Protein AF-A0A7Y9BL35-F1 (afdb_monomer_lite)

pLDDT: mean 83.28, std 11.46, range [54.66, 97.81]

Foldseek 3Di:
DPDPDDDPDCLCVVCPPCSVCVVVVVCVVVVCCVPPVVVVVVVVVVVVVCCVPPVVVVVVVVVPVVVVVVVVVVVQPPVDVVSVVVVVVVVVVVVVVVVVVVVVVVVVD

Structure (mmCIF, N/CA/C/O backbone):
data_AF-A0A7Y9BL35-F1
#
_entry.id   AF-A0A7Y9BL35-F1
#
loop_
_atom_site.group_PDB
_atom_site.id
_atom_site.type_symbol
_atom_site.label_atom_id
_atom_site.label_alt_id
_atom_site.label_comp_id
_atom_site.label_asym_id
_atom_site.label_entity_id
_atom_site.label_seq_id
_atom_site.pdbx_PDB_ins_code
_atom_site.Cartn_x
_atom_site.Cartn_y
_atom_site.Cartn_z
_a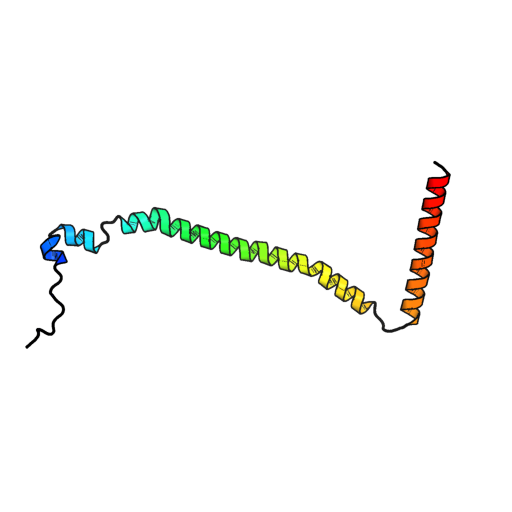tom_site.occupancy
_atom_site.B_iso_or_equiv
_atom_site.auth_seq_id
_atom_site.auth_comp_id
_atom_site.auth_asym_id
_atom_site.auth_atom_id
_atom_site.pdbx_PDB_model_num
ATOM 1 N N . ALA A 1 1 ? -6.436 -6.713 67.989 1.00 54.72 1 ALA A N 1
ATOM 2 C CA . ALA A 1 1 ? -6.598 -7.647 66.858 1.00 54.72 1 ALA A CA 1
ATOM 3 C C . ALA A 1 1 ? -7.305 -6.900 65.732 1.00 54.72 1 ALA A C 1
ATOM 5 O O . ALA A 1 1 ? -8.388 -6.385 65.971 1.00 54.72 1 ALA A O 1
ATOM 6 N N . VAL A 1 2 ? -6.665 -6.740 64.570 1.00 61.38 2 VAL A N 1
ATOM 7 C CA . VAL A 1 2 ? -7.258 -6.076 63.394 1.00 61.38 2 VAL A CA 1
ATOM 8 C C . VAL A 1 2 ? -8.178 -7.092 62.698 1.00 61.38 2 VAL A C 1
ATOM 10 O O . VAL A 1 2 ? -7.717 -8.209 62.459 1.00 61.38 2 VAL A O 1
ATOM 13 N N . PRO A 1 3 ? -9.457 -6.781 62.416 1.00 62.53 3 PRO A N 1
ATOM 14 C CA . PRO A 1 3 ? -10.353 -7.722 61.748 1.00 62.53 3 PRO A CA 1
ATOM 15 C C . PRO A 1 3 ? -9.849 -8.017 60.326 1.00 62.53 3 PRO A C 1
ATOM 17 O O . PRO A 1 3 ? -9.740 -7.122 59.496 1.00 62.53 3 PRO A O 1
ATOM 20 N N . ALA A 1 4 ? -9.522 -9.284 60.062 1.00 64.00 4 ALA A N 1
ATOM 21 C CA . ALA A 1 4 ? -8.938 -9.781 58.812 1.00 64.00 4 ALA A CA 1
ATOM 22 C C . ALA A 1 4 ? -10.002 -10.191 57.771 1.00 64.00 4 ALA A C 1
ATOM 24 O O . ALA A 1 4 ? -9.875 -11.224 57.118 1.00 64.00 4 ALA A O 1
ATOM 25 N N . GLY A 1 5 ? -11.075 -9.409 57.643 1.00 68.56 5 GLY A N 1
ATOM 26 C CA . GLY A 1 5 ? -12.129 -9.641 56.656 1.00 68.56 5 GLY A CA 1
ATOM 27 C C . GLY A 1 5 ? -12.279 -8.431 55.737 1.00 68.56 5 GLY A C 1
ATOM 28 O O . GLY A 1 5 ? -12.212 -7.308 56.242 1.00 68.56 5 GLY A O 1
ATOM 29 N N . PRO A 1 6 ? -12.475 -8.615 54.416 1.00 70.88 6 PRO A N 1
ATOM 30 C CA . PRO A 1 6 ? -12.838 -7.502 53.549 1.00 70.88 6 PRO A CA 1
ATOM 31 C C . PRO A 1 6 ? -14.069 -6.802 54.136 1.00 70.88 6 PRO A C 1
ATOM 33 O O . PRO A 1 6 ? -15.023 -7.463 54.552 1.00 70.88 6 PRO A O 1
ATOM 36 N N . ALA A 1 7 ? -14.006 -5.471 54.233 1.00 76.00 7 ALA A N 1
ATOM 37 C CA . ALA A 1 7 ? -15.104 -4.674 54.761 1.00 76.00 7 ALA A CA 1
ATOM 38 C C . ALA A 1 7 ? -16.396 -5.011 53.988 1.00 76.00 7 ALA A C 1
ATOM 40 O O . ALA A 1 7 ? -16.334 -5.129 52.761 1.00 76.00 7 ALA A O 1
ATOM 41 N N . PRO A 1 8 ? -17.539 -5.203 54.675 1.00 71.38 8 PRO A N 1
ATOM 42 C CA . PRO A 1 8 ? -18.795 -5.522 54.010 1.00 71.38 8 PRO A CA 1
ATOM 43 C C . PRO A 1 8 ? -19.114 -4.444 52.972 1.00 71.38 8 PRO A C 1
ATOM 45 O O . PRO A 1 8 ? -19.050 -3.252 53.276 1.00 71.38 8 PRO A O 1
ATOM 48 N N . ASP A 1 9 ? -19.414 -4.880 51.747 1.00 71.06 9 ASP A N 1
ATOM 49 C CA . ASP A 1 9 ? -19.714 -3.995 50.622 1.00 71.06 9 ASP A CA 1
ATOM 50 C C . ASP A 1 9 ? -20.883 -3.063 51.001 1.00 71.06 9 ASP A C 1
ATOM 52 O O . ASP A 1 9 ? -21.974 -3.554 51.309 1.00 71.06 9 ASP A O 1
ATOM 56 N N . PRO A 1 10 ? -20.685 -1.730 51.024 1.00 72.00 10 PRO A N 1
ATOM 57 C CA . PRO A 1 10 ? -21.735 -0.779 51.374 1.00 72.00 10 PRO A CA 1
ATOM 58 C C . PRO A 1 10 ? -22.768 -0.597 50.250 1.00 72.00 10 PRO A C 1
ATOM 60 O O . PRO A 1 10 ? -23.811 0.022 50.470 1.00 72.00 10 PRO A O 1
ATOM 63 N N . GLY A 1 11 ? -22.510 -1.125 49.049 1.00 67.12 11 GLY A N 1
ATOM 64 C CA . GLY A 1 11 ? -23.358 -0.981 47.867 1.00 67.12 11 GLY A CA 1
ATOM 65 C C . GLY A 1 11 ? -24.832 -1.362 48.075 1.00 67.12 11 GLY A C 1
ATOM 66 O O . GLY A 1 11 ? -25.699 -0.567 47.706 1.00 67.12 11 GLY A O 1
ATOM 67 N N . PRO A 1 12 ? -25.164 -2.516 48.683 1.00 67.81 12 PRO A N 1
ATOM 68 C CA . PRO A 1 12 ? -26.547 -2.910 48.959 1.00 67.81 12 PRO A CA 1
ATOM 69 C C . PRO A 1 12 ? -27.247 -1.996 49.975 1.00 67.81 12 PRO A C 1
ATOM 71 O O . PRO A 1 12 ? -28.440 -1.731 49.842 1.00 67.81 12 PRO A O 1
ATOM 74 N N . ALA A 1 13 ? -26.507 -1.487 50.968 1.00 69.50 13 ALA A N 1
ATOM 75 C CA . ALA A 1 13 ? -27.033 -0.612 52.016 1.00 69.50 13 ALA A CA 1
ATOM 76 C C . ALA A 1 13 ? -27.280 0.823 51.519 1.00 69.50 13 ALA A C 1
ATOM 78 O O . ALA A 1 13 ? -28.219 1.475 51.968 1.00 69.50 13 ALA A O 1
ATOM 79 N N . LEU A 1 14 ? -26.462 1.305 50.576 1.00 68.31 14 LEU A N 1
ATOM 80 C CA . LEU A 1 14 ? -26.572 2.653 50.009 1.00 68.31 14 LEU A CA 1
ATOM 81 C C . LEU A 1 14 ? -27.532 2.735 48.813 1.00 68.31 14 LEU A C 1
ATOM 83 O O . LEU A 1 14 ? -28.193 3.754 48.636 1.00 68.31 14 LEU A O 1
ATOM 87 N N . LEU A 1 15 ? -27.608 1.690 47.980 1.00 62.84 15 LEU A N 1
ATOM 88 C CA . LEU A 1 15 ? -28.370 1.715 46.721 1.00 62.84 15 LEU A CA 1
ATOM 89 C C . LEU A 1 15 ? -29.710 0.966 46.794 1.00 62.84 15 LEU A C 1
ATOM 91 O O . LEU A 1 15 ? -30.537 1.111 45.891 1.00 62.84 15 LEU A O 1
ATOM 95 N N . GLY A 1 16 ? -29.954 0.174 47.844 1.00 72.62 16 GLY A N 1
ATOM 96 C CA . GLY A 1 16 ? -31.230 -0.513 48.067 1.00 72.62 16 GLY A CA 1
ATOM 97 C C . GLY A 1 16 ? -31.720 -1.291 46.827 1.00 72.62 16 GLY A C 1
ATOM 98 O O . GLY A 1 16 ? -30.930 -1.995 46.197 1.00 72.62 16 GLY A O 1
ATOM 99 N N . PRO A 1 17 ? -32.997 -1.172 46.411 1.00 68.75 17 PRO A N 1
ATOM 100 C CA . PRO A 1 17 ? -33.527 -1.908 45.256 1.00 68.75 17 PRO A CA 1
ATOM 101 C C . PRO A 1 17 ? -32.872 -1.536 43.911 1.00 68.75 17 PRO A C 1
ATOM 103 O O . PRO A 1 17 ? -32.932 -2.323 42.965 1.00 68.75 17 PRO A O 1
ATOM 106 N N . LEU A 1 18 ? -32.201 -0.380 43.817 1.00 61.66 18 LEU A N 1
ATOM 107 C CA . LEU A 1 18 ? -31.446 0.026 42.625 1.00 61.66 18 LEU A CA 1
ATOM 108 C C . LEU A 1 18 ? -30.093 -0.684 42.516 1.00 61.66 18 LEU A C 1
ATOM 110 O O . LEU A 1 18 ? -29.527 -0.716 41.424 1.00 61.66 18 LEU A O 1
ATOM 114 N N . HIS A 1 19 ? -29.605 -1.318 43.591 1.00 66.50 19 HIS A N 1
ATOM 115 C CA . HIS A 1 19 ? -28.351 -2.073 43.585 1.00 66.50 19 HIS A CA 1
ATOM 116 C C . HIS A 1 19 ? -28.335 -3.155 42.494 1.00 66.50 19 HIS A C 1
ATOM 118 O O . HIS A 1 19 ? -27.331 -3.319 41.815 1.00 66.50 19 HIS A O 1
ATOM 124 N N . ARG A 1 20 ? -29.470 -3.818 42.229 1.00 64.44 20 ARG A N 1
ATOM 125 C CA . ARG A 1 20 ? -29.630 -4.798 41.135 1.00 64.44 20 ARG A CA 1
ATOM 126 C C . ARG A 1 20 ? -29.324 -4.210 39.756 1.00 64.44 20 ARG A C 1
ATOM 128 O O . ARG A 1 20 ? -28.708 -4.872 38.927 1.00 64.44 20 ARG A O 1
ATOM 135 N N . HIS A 1 21 ? -29.811 -3.002 39.486 1.00 65.44 21 HIS A N 1
ATOM 136 C CA . HIS A 1 21 ? -29.610 -2.356 38.193 1.00 65.44 21 HIS A CA 1
ATOM 137 C C . HIS A 1 21 ? -28.220 -1.735 38.115 1.00 65.44 21 HIS A C 1
ATOM 139 O O . HIS A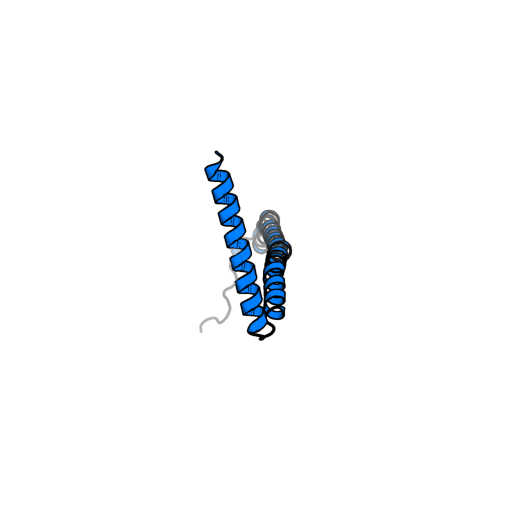 1 21 ? -27.575 -1.859 37.081 1.00 65.44 21 HIS A O 1
ATOM 145 N N . ALA A 1 22 ? -27.722 -1.167 39.215 1.00 62.03 22 ALA A N 1
ATOM 146 C CA . ALA A 1 22 ? -26.359 -0.660 39.321 1.00 62.03 22 ALA A CA 1
ATOM 147 C C . ALA A 1 22 ? -25.311 -1.766 39.114 1.00 62.03 22 ALA A C 1
ATOM 149 O O . ALA A 1 22 ? -24.378 -1.589 38.337 1.00 62.03 22 ALA A O 1
ATOM 150 N N . ALA A 1 23 ? -25.522 -2.937 39.722 1.00 63.75 23 ALA A N 1
ATOM 151 C CA . ALA A 1 23 ? -24.692 -4.126 39.543 1.00 63.75 23 ALA A CA 1
ATOM 152 C C . ALA A 1 23 ? -24.735 -4.675 38.104 1.00 63.75 23 ALA A C 1
ATOM 154 O O . ALA A 1 23 ? -23.803 -5.344 37.673 1.00 63.75 23 ALA A O 1
ATOM 155 N N . ALA A 1 24 ? -25.791 -4.363 37.343 1.00 65.50 24 ALA A N 1
ATOM 156 C CA . ALA A 1 24 ? -25.930 -4.691 35.924 1.00 65.50 24 ALA A CA 1
ATOM 157 C C . ALA A 1 24 ? -25.508 -3.539 34.978 1.00 65.50 24 ALA A C 1
ATOM 159 O O . ALA A 1 24 ? -25.855 -3.562 33.796 1.00 65.50 24 ALA A O 1
ATOM 160 N N . GLY A 1 25 ? -24.814 -2.504 35.475 1.00 66.38 25 GLY A N 1
ATOM 161 C CA . GLY A 1 25 ? -24.364 -1.359 34.666 1.00 66.38 25 GLY A CA 1
ATOM 162 C C . GLY A 1 25 ? -25.491 -0.408 34.232 1.00 66.38 25 GLY A C 1
ATOM 163 O O . GLY A 1 25 ? -25.400 0.256 33.199 1.00 66.38 25 GLY A O 1
ATOM 164 N N . PHE A 1 26 ? -26.597 -0.383 34.981 1.00 68.00 26 PHE A N 1
ATOM 165 C CA . PHE A 1 26 ? -27.816 0.404 34.738 1.00 68.00 26 PHE A CA 1
ATOM 166 C C . PHE A 1 26 ? -28.446 0.223 33.348 1.00 68.00 26 PHE A C 1
ATOM 168 O O . PHE A 1 26 ? -29.217 1.072 32.912 1.00 68.00 26 PHE A O 1
ATOM 175 N N . HIS A 1 27 ? -28.123 -0.854 32.624 1.00 72.75 27 HIS A N 1
ATOM 176 C CA . HIS A 1 27 ? -28.434 -1.035 31.195 1.00 72.75 27 HIS A CA 1
ATOM 177 C C . HIS A 1 27 ? -27.822 0.021 30.249 1.00 72.75 27 HIS A C 1
ATOM 179 O O . HIS A 1 27 ? -27.753 -0.226 29.046 1.00 72.75 27 HIS A O 1
ATOM 185 N N . LEU A 1 28 ? -27.328 1.151 30.767 1.00 78.81 28 LEU A N 1
ATOM 186 C CA . LEU A 1 28 ? -26.620 2.187 30.017 1.00 78.81 28 LEU A CA 1
ATOM 187 C C . LEU A 1 28 ? -25.352 1.629 29.375 1.00 78.81 28 LEU A C 1
ATOM 189 O O . LEU A 1 28 ? -25.074 1.922 28.216 1.00 78.81 28 LEU A O 1
ATOM 193 N N . ASP A 1 29 ? -24.644 0.765 30.100 1.00 80.31 29 ASP A N 1
ATOM 194 C CA . ASP A 1 29 ? -23.431 0.110 29.613 1.00 80.31 29 ASP A CA 1
ATOM 195 C C . ASP A 1 29 ? -23.730 -0.783 28.395 1.00 80.31 29 ASP A C 1
ATOM 197 O O . ASP A 1 29 ? -23.025 -0.755 27.388 1.00 80.31 29 ASP A O 1
ATOM 201 N N . ALA A 1 30 ? -24.859 -1.500 28.422 1.00 82.31 30 ALA A N 1
ATOM 202 C CA . ALA A 1 30 ? -25.309 -2.325 27.302 1.00 82.31 30 ALA A CA 1
ATOM 203 C C . ALA A 1 30 ? -25.747 -1.484 26.091 1.00 82.31 30 ALA A C 1
ATOM 205 O O . ALA A 1 30 ? -25.509 -1.871 24.945 1.00 82.31 30 ALA A O 1
ATOM 206 N N . VAL A 1 31 ? -26.383 -0.334 26.329 1.00 87.88 31 VAL A N 1
ATOM 207 C CA . VAL A 1 31 ? -26.770 0.616 25.277 1.00 87.88 31 VAL A CA 1
ATOM 208 C C . VAL A 1 31 ? -25.527 1.242 24.641 1.00 87.88 31 VAL A C 1
ATOM 210 O O . VAL A 1 31 ? -25.435 1.292 23.414 1.00 87.88 31 VAL A O 1
ATOM 213 N N . TYR A 1 32 ? -24.543 1.641 25.449 1.00 86.81 32 TYR A N 1
ATOM 214 C CA . TYR A 1 32 ? -23.280 2.202 24.978 1.00 86.81 32 TYR A CA 1
ATOM 215 C C . TYR A 1 32 ? -22.450 1.176 24.195 1.00 86.81 32 TYR A C 1
ATOM 217 O O . TYR A 1 32 ? -21.948 1.488 23.109 1.00 86.81 32 TYR A O 1
ATOM 225 N N . ASP A 1 33 ? -22.375 -0.071 24.679 1.00 87.69 33 ASP A N 1
ATOM 226 C CA . ASP A 1 33 ? -21.713 -1.160 23.955 1.00 87.69 33 ASP A CA 1
ATOM 227 C C . ASP A 1 33 ? -22.315 -1.327 22.555 1.00 87.69 33 ASP A C 1
ATOM 229 O O . ASP A 1 33 ? -21.599 -1.427 21.558 1.00 87.69 33 ASP A O 1
ATOM 233 N N . ARG A 1 34 ? -23.647 -1.296 22.457 1.00 89.75 34 ARG A N 1
ATOM 234 C CA . ARG A 1 34 ? -24.347 -1.532 21.194 1.00 89.75 34 ARG A CA 1
ATOM 235 C C . ARG A 1 34 ? -24.282 -0.354 20.227 1.00 89.75 34 ARG A C 1
ATOM 237 O O . ARG A 1 34 ? -24.124 -0.586 19.032 1.00 89.75 34 ARG A O 1
ATOM 244 N N . LEU A 1 35 ? -24.424 0.872 20.729 1.00 93.31 35 LEU A N 1
ATOM 245 C CA . LEU A 1 35 ? -24.488 2.083 19.904 1.00 93.31 35 LEU A CA 1
ATOM 246 C C . LEU A 1 35 ? -23.115 2.618 19.506 1.00 93.31 35 LEU A C 1
ATOM 248 O O . LEU A 1 35 ? -22.998 3.211 18.439 1.00 93.31 35 LEU A O 1
ATOM 252 N N . PHE A 1 36 ? -22.088 2.412 20.331 1.00 93.19 36 PHE A N 1
ATOM 253 C CA . PHE A 1 36 ? -20.773 3.011 20.104 1.00 93.19 36 PHE A CA 1
ATOM 254 C C . PHE A 1 36 ? -19.677 1.959 19.983 1.00 93.19 36 PHE A C 1
ATOM 256 O O . PHE A 1 36 ? -18.976 1.913 18.974 1.00 93.19 36 PHE A O 1
ATOM 263 N N . VAL A 1 37 ? -19.537 1.064 20.963 1.00 93.50 37 VAL A N 1
ATOM 264 C CA . VAL A 1 37 ? -18.379 0.153 21.013 1.00 93.50 37 VAL A CA 1
ATOM 265 C C . VAL A 1 37 ? -18.396 -0.850 19.860 1.00 93.50 37 VAL A C 1
ATOM 267 O O . VAL A 1 37 ? -17.410 -0.978 19.132 1.00 93.50 37 VAL A O 1
ATOM 270 N N . ARG A 1 38 ? -19.509 -1.560 19.663 1.00 93.88 38 ARG A N 1
ATOM 271 C CA . ARG A 1 38 ? -19.671 -2.546 18.586 1.00 93.88 38 ARG A CA 1
ATOM 272 C C . ARG A 1 38 ? -19.471 -1.954 17.189 1.00 93.88 38 ARG A C 1
ATOM 274 O O . ARG A 1 38 ? -18.666 -2.528 16.453 1.00 93.88 38 ARG A O 1
ATOM 281 N N . PRO A 1 39 ? -20.127 -0.845 16.797 1.00 94.88 39 PRO A N 1
ATOM 282 C CA . PRO A 1 39 ? -19.919 -0.276 15.470 1.00 94.88 39 PRO A CA 1
ATOM 283 C C . PRO A 1 39 ? -18.494 0.245 15.276 1.00 94.88 39 PRO A C 1
ATOM 285 O O . PRO A 1 39 ? -17.913 -0.004 14.224 1.00 94.88 39 PRO A O 1
ATOM 288 N N . VAL A 1 40 ? -17.876 0.869 16.287 1.00 96.69 40 VAL A N 1
ATOM 289 C CA . VAL A 1 40 ? -16.474 1.315 16.190 1.00 96.69 40 VAL A CA 1
ATOM 290 C C . VAL A 1 40 ? -15.526 0.126 16.015 1.00 96.69 40 VAL A C 1
ATOM 292 O O . VAL A 1 40 ? -14.635 0.159 15.166 1.00 96.69 40 VAL A O 1
ATOM 295 N N . ARG A 1 41 ? -15.732 -0.968 16.758 1.00 96.94 41 ARG A N 1
ATOM 296 C CA . ARG A 1 41 ? -14.936 -2.198 16.602 1.00 96.94 41 ARG A CA 1
ATOM 297 C C . ARG A 1 41 ? -15.126 -2.841 15.229 1.00 96.94 41 ARG A C 1
ATOM 299 O O . ARG A 1 41 ? -14.145 -3.306 14.648 1.00 96.94 41 ARG A O 1
ATOM 306 N N . ALA A 1 42 ? -16.352 -2.852 14.708 1.00 96.00 42 ALA A N 1
ATOM 307 C CA . ALA A 1 42 ? -16.654 -3.357 13.372 1.00 96.00 42 ALA A CA 1
ATOM 308 C C . ALA A 1 42 ? -15.988 -2.502 12.283 1.00 96.00 42 ALA A C 1
ATOM 310 O O . ALA A 1 42 ? -15.328 -3.047 11.401 1.00 96.00 42 ALA A O 1
ATOM 311 N N . ALA A 1 43 ? -16.067 -1.173 12.390 1.00 96.38 43 ALA A N 1
ATOM 312 C CA . ALA A 1 43 ? -15.387 -0.252 11.484 1.00 96.38 43 ALA A CA 1
ATOM 313 C C . ALA A 1 43 ? -13.864 -0.452 11.519 1.00 96.38 43 ALA A C 1
ATOM 315 O O . ALA A 1 43 ? -13.231 -0.574 10.475 1.00 96.38 43 ALA A O 1
ATOM 316 N N . ALA A 1 44 ? -13.274 -0.589 12.709 1.00 96.00 44 ALA A N 1
ATOM 317 C CA . ALA A 1 44 ? -11.849 -0.871 12.846 1.00 96.00 44 ALA A CA 1
ATOM 318 C C . ALA A 1 44 ? -11.456 -2.217 12.210 1.00 96.00 44 ALA A C 1
ATOM 320 O O . ALA A 1 44 ? -10.377 -2.334 11.631 1.00 96.00 44 ALA A O 1
ATOM 321 N N . ALA A 1 45 ? -12.310 -3.240 12.306 1.00 95.62 45 ALA A N 1
ATOM 322 C CA . ALA A 1 45 ? -12.081 -4.515 11.631 1.00 95.62 45 ALA A CA 1
ATOM 323 C C . ALA A 1 45 ? -12.138 -4.376 10.104 1.00 95.62 45 ALA A C 1
ATOM 325 O O . ALA A 1 45 ? -11.266 -4.916 9.429 1.00 95.62 45 ALA A O 1
ATOM 326 N N . LEU A 1 46 ? -13.098 -3.611 9.579 1.00 94.75 46 LEU A N 1
ATOM 327 C CA . LEU A 1 46 ? -13.220 -3.339 8.148 1.00 94.75 46 LEU A CA 1
ATOM 328 C C . LEU A 1 46 ? -12.011 -2.568 7.608 1.00 94.75 46 LEU A C 1
ATOM 330 O O . LEU A 1 46 ? -11.467 -2.944 6.577 1.00 94.75 46 LEU A O 1
ATOM 334 N N . VAL A 1 47 ? -11.548 -1.539 8.323 1.00 94.12 47 VAL A N 1
ATOM 335 C CA . VAL A 1 47 ? -10.346 -0.780 7.940 1.00 94.12 47 VAL A CA 1
ATOM 336 C C . VAL A 1 47 ? -9.123 -1.692 7.899 1.00 94.12 47 VAL A C 1
ATOM 338 O O . VAL A 1 47 ? -8.394 -1.679 6.915 1.00 94.12 47 VAL A O 1
ATOM 341 N N . ARG A 1 48 ? -8.920 -2.539 8.918 1.00 93.06 48 ARG A N 1
ATOM 342 C CA . ARG A 1 48 ? -7.809 -3.508 8.913 1.00 93.06 48 ARG A CA 1
ATOM 343 C C . ARG A 1 48 ? -7.913 -4.523 7.777 1.00 93.06 48 ARG A C 1
ATOM 345 O O . ARG A 1 48 ? -6.886 -4.960 7.274 1.00 93.06 48 ARG A O 1
ATOM 352 N N . PHE A 1 49 ? -9.124 -4.939 7.419 1.00 92.75 49 PHE A N 1
ATOM 353 C CA . PHE A 1 49 ? -9.344 -5.841 6.292 1.00 92.75 49 PHE A CA 1
ATOM 354 C C . PHE A 1 49 ? -9.002 -5.157 4.966 1.00 92.75 49 PHE A C 1
ATOM 356 O O . PHE A 1 49 ? -8.236 -5.707 4.187 1.00 92.75 49 PHE A O 1
ATOM 363 N N . LEU A 1 50 ? -9.499 -3.937 4.748 1.00 90.31 50 LEU A N 1
ATOM 364 C CA . LEU A 1 50 ? -9.202 -3.151 3.551 1.00 90.31 50 LEU A CA 1
ATOM 365 C C . LEU A 1 50 ? -7.707 -2.857 3.416 1.00 90.31 50 LEU A C 1
ATOM 367 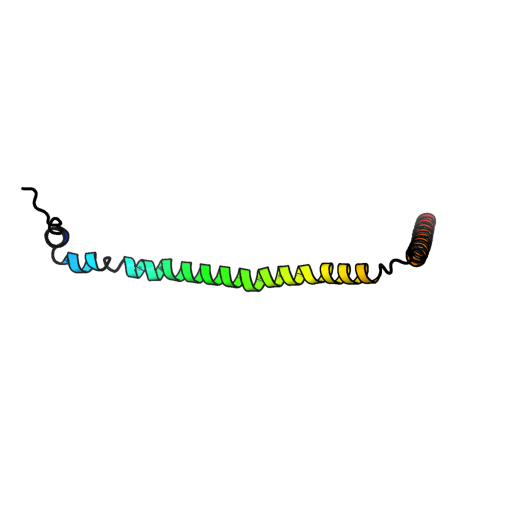O O . LEU A 1 50 ? -7.169 -2.987 2.326 1.00 90.31 50 LEU A O 1
ATOM 371 N N . ASP A 1 51 ? -7.030 -2.508 4.507 1.00 88.81 51 ASP A N 1
ATOM 372 C CA . ASP A 1 51 ? -5.584 -2.284 4.501 1.00 88.81 51 ASP A CA 1
ATOM 373 C C . ASP A 1 51 ? -4.831 -3.549 4.055 1.00 88.81 51 ASP A C 1
ATOM 375 O O . ASP A 1 51 ? -4.054 -3.521 3.105 1.00 88.81 51 ASP A O 1
ATOM 379 N N . ARG A 1 52 ? -5.153 -4.703 4.646 1.00 87.31 52 ARG A N 1
ATOM 380 C CA . ARG A 1 52 ? -4.516 -5.975 4.278 1.00 87.31 52 ARG A CA 1
ATOM 381 C C . ARG A 1 52 ? -4.824 -6.413 2.852 1.00 87.31 52 ARG A C 1
ATOM 383 O O . ARG A 1 52 ? -3.917 -6.827 2.152 1.00 87.31 52 ARG A O 1
ATOM 390 N N . GLU A 1 53 ? -6.073 -6.352 2.413 1.00 86.69 53 GLU A N 1
ATOM 391 C CA . GLU A 1 53 ? -6.441 -6.875 1.093 1.00 86.69 53 GLU A CA 1
ATOM 392 C C . GLU A 1 53 ? -6.099 -5.905 -0.035 1.00 86.69 53 GLU A C 1
ATOM 394 O O . GLU A 1 53 ? -5.692 -6.325 -1.111 1.00 86.69 53 GLU A O 1
ATOM 399 N N . VAL A 1 54 ? -6.263 -4.599 0.180 1.00 84.44 54 VAL A N 1
ATOM 400 C CA . VAL A 1 54 ? -6.089 -3.602 -0.883 1.00 84.44 54 VAL A CA 1
ATOM 401 C C . VAL A 1 54 ? -4.674 -3.050 -0.880 1.00 84.44 54 VAL A C 1
ATOM 403 O O . VAL A 1 54 ? -4.039 -3.010 -1.933 1.00 84.44 54 VAL A O 1
ATOM 406 N N . VAL A 1 55 ? -4.160 -2.626 0.277 1.00 85.75 55 VAL A N 1
ATOM 407 C CA . VAL A 1 55 ? -2.839 -1.986 0.341 1.00 85.75 55 VAL A CA 1
ATOM 408 C C . VAL A 1 55 ? -1.743 -3.025 0.146 1.00 85.75 55 VAL A C 1
ATOM 410 O O . VAL A 1 55 ? -0.854 -2.797 -0.672 1.00 85.75 55 VAL A O 1
ATOM 413 N N . ASP A 1 56 ? -1.822 -4.188 0.797 1.00 83.19 56 ASP A N 1
ATOM 414 C CA . ASP A 1 56 ? -0.803 -5.234 0.617 1.00 83.19 56 ASP A CA 1
ATOM 415 C C . ASP A 1 56 ? -0.803 -5.791 -0.817 1.00 83.19 56 ASP A C 1
ATOM 417 O O . ASP A 1 56 ? 0.259 -5.948 -1.428 1.00 83.19 56 ASP A O 1
ATOM 421 N N . ALA A 1 57 ? -1.980 -6.003 -1.422 1.00 81.56 57 ALA A N 1
ATOM 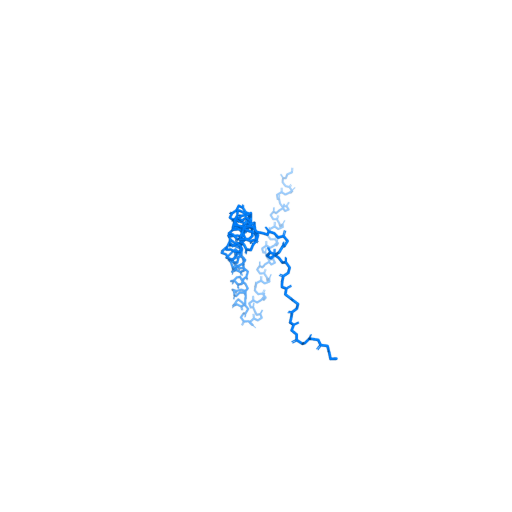422 C CA . ALA A 1 57 ? -2.081 -6.415 -2.826 1.00 81.56 57 ALA A CA 1
ATOM 423 C C . ALA A 1 57 ? -1.535 -5.344 -3.782 1.00 81.56 57 ALA A C 1
ATOM 425 O O . ALA A 1 57 ? -0.822 -5.661 -4.737 1.00 81.56 57 ALA A O 1
ATOM 426 N N . TYR A 1 58 ? -1.816 -4.067 -3.517 1.00 86.31 58 TYR A N 1
ATOM 427 C CA . TYR A 1 58 ? -1.292 -2.973 -4.326 1.00 86.31 58 TYR A CA 1
ATOM 428 C C . TYR A 1 58 ? 0.232 -2.870 -4.221 1.00 86.31 58 TYR A C 1
ATOM 430 O O . TYR A 1 58 ? 0.915 -2.765 -5.238 1.00 86.31 58 TYR A O 1
ATOM 438 N N . VAL A 1 59 ? 0.786 -2.945 -3.010 1.00 84.00 59 VAL A N 1
ATOM 439 C CA . VAL A 1 59 ? 2.234 -2.862 -2.773 1.00 84.00 59 VAL A CA 1
ATOM 440 C C . VAL A 1 59 ? 2.956 -4.067 -3.377 1.00 84.00 59 VAL A C 1
ATOM 442 O O . VAL A 1 59 ? 3.960 -3.904 -4.077 1.00 84.00 59 VAL A O 1
ATOM 445 N N . SER A 1 60 ? 2.442 -5.277 -3.157 1.00 84.75 60 SER 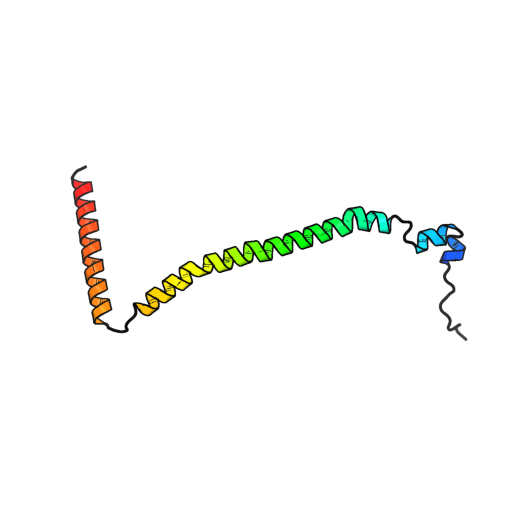A N 1
ATOM 446 C CA . SER A 1 60 ? 3.015 -6.498 -3.732 1.00 84.75 60 SER A CA 1
ATOM 447 C C . SER A 1 60 ? 2.935 -6.507 -5.263 1.00 84.75 60 SER A C 1
ATOM 449 O O . SER A 1 60 ? 3.910 -6.886 -5.921 1.00 84.75 60 SER A O 1
ATOM 451 N N . GLY A 1 61 ? 1.840 -5.999 -5.837 1.00 84.12 61 GLY A N 1
ATOM 452 C CA . GLY A 1 61 ? 1.676 -5.795 -7.276 1.00 84.12 61 GLY A CA 1
ATOM 453 C C . GLY A 1 61 ? 2.633 -4.745 -7.846 1.00 84.12 61 GLY A C 1
ATOM 454 O O . GLY A 1 61 ? 3.331 -5.009 -8.827 1.00 84.12 61 GLY A O 1
ATOM 455 N N . ALA A 1 62 ? 2.747 -3.583 -7.201 1.00 87.75 62 ALA A N 1
ATOM 456 C CA . ALA A 1 62 ? 3.658 -2.515 -7.610 1.00 87.75 62 ALA A CA 1
ATOM 457 C C . ALA A 1 62 ? 5.129 -2.968 -7.581 1.00 87.75 62 ALA A C 1
ATOM 459 O O . ALA A 1 62 ? 5.925 -2.581 -8.438 1.00 87.75 62 ALA A O 1
ATOM 460 N N . GLY A 1 63 ? 5.491 -3.847 -6.642 1.00 85.31 63 GLY A N 1
ATOM 461 C CA . GLY A 1 63 ? 6.826 -4.437 -6.564 1.00 85.31 63 GLY A CA 1
ATOM 462 C C . GLY A 1 63 ? 7.143 -5.450 -7.672 1.00 85.31 63 GLY A C 1
ATOM 463 O O . GLY A 1 63 ? 8.320 -5.721 -7.924 1.00 85.31 63 GLY A O 1
ATOM 464 N N . ALA A 1 64 ? 6.140 -6.017 -8.350 1.00 88.06 64 ALA A N 1
ATOM 465 C CA . ALA A 1 64 ? 6.346 -7.079 -9.335 1.00 88.06 64 ALA A CA 1
ATOM 466 C C . ALA A 1 64 ? 7.064 -6.583 -10.601 1.00 88.06 64 ALA A C 1
ATOM 468 O O . ALA A 1 64 ? 8.011 -7.224 -11.058 1.00 88.06 64 ALA A O 1
ATOM 469 N N . GLY A 1 65 ? 6.675 -5.420 -11.133 1.00 88.25 65 GLY A N 1
ATOM 470 C CA . GLY A 1 65 ? 7.261 -4.847 -12.353 1.00 88.25 65 GLY A CA 1
ATOM 471 C C . GLY A 1 65 ? 8.771 -4.589 -12.241 1.00 88.25 65 GLY A C 1
ATOM 472 O O . GLY A 1 65 ? 9.544 -5.168 -13.010 1.00 88.25 65 GLY A O 1
ATOM 473 N N . PRO A 1 66 ? 9.231 -3.796 -11.254 1.00 89.06 66 PRO A N 1
ATOM 474 C CA . PRO A 1 66 ? 10.653 -3.544 -11.028 1.00 89.06 66 PRO A CA 1
ATOM 475 C C . PRO A 1 66 ? 11.459 -4.822 -10.767 1.00 89.06 66 PRO A C 1
ATOM 477 O O . PRO A 1 66 ? 12.572 -4.964 -11.272 1.00 89.06 66 PRO A O 1
ATOM 480 N N . ARG A 1 67 ? 10.899 -5.788 -10.023 1.00 88.94 67 ARG A N 1
ATOM 481 C CA . ARG A 1 67 ? 11.545 -7.090 -9.777 1.00 88.94 67 ARG A CA 1
ATOM 482 C C . ARG A 1 67 ? 11.747 -7.879 -11.065 1.00 88.94 67 ARG A C 1
ATOM 484 O O . ARG A 1 67 ? 12.819 -8.452 -11.274 1.00 88.94 67 ARG A O 1
ATOM 491 N N . LEU A 1 68 ? 10.734 -7.897 -11.927 1.00 89.81 68 LEU A N 1
ATOM 492 C CA . LEU A 1 68 ? 10.775 -8.606 -13.198 1.00 89.81 68 LEU A CA 1
ATOM 493 C C . LEU A 1 68 ? 11.784 -7.943 -14.142 1.00 89.81 68 LEU A C 1
ATOM 495 O O . LEU A 1 68 ? 12.669 -8.633 -14.648 1.00 89.81 68 LEU A O 1
ATOM 499 N N . LEU A 1 69 ? 11.758 -6.613 -14.260 1.00 89.50 69 LEU A N 1
ATOM 500 C CA . LEU A 1 69 ? 12.757 -5.838 -15.004 1.00 89.50 69 LEU A CA 1
ATOM 501 C C . LEU A 1 69 ? 14.178 -6.087 -14.489 1.00 89.50 69 LEU A C 1
ATOM 503 O O . LEU A 1 69 ? 15.060 -6.433 -15.270 1.00 89.50 69 LEU A O 1
ATOM 507 N N . GLY A 1 70 ? 14.402 -6.015 -13.176 1.00 88.88 70 GLY A N 1
ATOM 508 C CA . GLY A 1 70 ? 15.702 -6.316 -12.577 1.00 88.88 70 GLY A CA 1
ATOM 509 C C . GLY A 1 70 ? 16.165 -7.752 -12.846 1.00 88.88 70 GLY A C 1
ATOM 510 O O . GLY A 1 70 ? 17.359 -7.997 -13.017 1.00 88.88 70 GLY A O 1
ATOM 511 N N . SER A 1 71 ? 15.238 -8.714 -12.927 1.00 89.00 71 SER A N 1
ATOM 512 C CA . SER A 1 71 ? 15.557 -10.098 -13.295 1.00 89.00 71 SER A CA 1
ATOM 513 C C . SER A 1 71 ? 15.960 -10.250 -14.762 1.00 89.00 71 SER A C 1
ATOM 515 O O . SER A 1 71 ? 16.894 -10.995 -15.060 1.00 89.00 71 SER A O 1
ATOM 517 N N . LEU A 1 72 ? 15.299 -9.523 -15.665 1.00 88.00 72 LEU A N 1
ATOM 518 C CA . LEU A 1 72 ? 15.618 -9.517 -17.089 1.00 88.00 72 LEU A CA 1
ATOM 519 C C . LEU A 1 72 ? 16.964 -8.837 -17.338 1.00 88.00 72 LEU A C 1
ATOM 521 O O . LEU A 1 72 ? 17.811 -9.406 -18.018 1.00 88.00 72 LEU A O 1
ATOM 525 N N . VAL A 1 73 ? 17.204 -7.682 -16.711 1.00 87.06 73 VAL A N 1
ATOM 526 C CA . VAL A 1 73 ? 18.493 -6.975 -16.773 1.00 87.06 73 VAL A CA 1
ATOM 527 C C . VAL A 1 73 ? 19.621 -7.871 -16.272 1.00 87.06 73 VAL A C 1
ATOM 529 O O . VAL A 1 73 ? 20.643 -8.000 -16.937 1.00 87.06 73 VAL A O 1
ATOM 532 N N . ARG A 1 74 ? 19.429 -8.553 -15.139 1.00 85.69 74 ARG A N 1
ATOM 533 C CA . ARG A 1 74 ? 20.429 -9.489 -14.612 1.00 85.69 74 ARG A CA 1
ATOM 534 C C . ARG A 1 74 ? 20.697 -10.661 -15.556 1.00 85.69 74 ARG A C 1
ATOM 536 O O . ARG A 1 74 ? 21.840 -11.070 -15.676 1.00 85.69 74 ARG A O 1
ATOM 543 N N . ARG A 1 75 ? 19.680 -11.188 -16.245 1.00 81.94 75 ARG A N 1
ATOM 544 C CA . ARG A 1 75 ? 19.877 -12.222 -17.279 1.00 81.94 75 ARG A CA 1
ATOM 545 C C . ARG A 1 75 ? 20.620 -11.693 -18.506 1.00 81.94 75 ARG A C 1
ATOM 547 O O . ARG A 1 75 ? 21.382 -12.436 -19.109 1.00 81.94 75 ARG A O 1
ATOM 554 N N . ALA A 1 76 ? 20.406 -10.429 -18.866 1.00 79.38 76 ALA A N 1
ATOM 555 C CA . ALA A 1 76 ? 21.101 -9.783 -19.975 1.00 79.38 76 ALA A CA 1
ATOM 556 C C . ALA A 1 76 ? 22.584 -9.497 -19.665 1.00 79.38 76 ALA A C 1
ATOM 558 O O . ALA A 1 76 ? 23.385 -9.342 -20.584 1.00 79.38 76 ALA A O 1
ATOM 559 N N . GLN A 1 77 ? 22.974 -9.469 -18.387 1.00 78.31 77 GLN A N 1
ATOM 560 C CA . GLN A 1 77 ? 24.374 -9.416 -17.970 1.00 78.31 77 GLN A CA 1
ATOM 561 C C . GLN A 1 77 ? 25.023 -10.801 -18.114 1.00 78.31 77 GLN A C 1
ATOM 563 O O . GLN A 1 77 ? 25.188 -11.544 -17.154 1.00 78.31 77 GLN A O 1
ATOM 568 N N . THR A 1 78 ? 25.403 -11.153 -19.341 1.00 75.56 78 THR A N 1
ATOM 569 C CA . THR A 1 78 ? 26.034 -12.440 -19.690 1.00 75.56 78 THR A CA 1
ATOM 570 C C . THR A 1 78 ? 27.511 -12.539 -19.280 1.00 75.56 78 THR A C 1
ATOM 572 O O . THR A 1 78 ? 28.150 -13.554 -19.542 1.00 75.56 78 THR A O 1
ATOM 575 N N . GLY A 1 79 ? 28.082 -11.485 -18.678 1.00 74.81 79 GLY A N 1
ATOM 576 C CA . GLY A 1 79 ? 29.507 -11.400 -18.323 1.00 74.81 79 GLY A CA 1
ATOM 577 C C . GLY A 1 79 ? 30.453 -11.248 -19.522 1.00 74.81 79 GLY A C 1
ATOM 578 O O . GLY A 1 79 ? 31.661 -11.117 -19.342 1.00 74.81 79 GLY A O 1
ATOM 579 N N . ASN A 1 80 ? 29.924 -11.227 -20.748 1.00 80.12 80 ASN A N 1
ATOM 580 C CA . ASN A 1 80 ? 30.707 -11.071 -21.965 1.00 80.12 80 ASN A CA 1
ATOM 581 C C . ASN A 1 80 ? 30.936 -9.588 -22.283 1.00 80.12 80 ASN A C 1
ATOM 583 O O . ASN A 1 80 ? 30.020 -8.902 -22.737 1.00 80.12 80 ASN A O 1
ATOM 587 N N . VAL A 1 81 ? 32.171 -9.109 -22.114 1.00 82.62 81 VAL A N 1
ATOM 588 C CA . VAL A 1 81 ? 32.579 -7.717 -22.389 1.00 82.62 81 VAL A CA 1
ATOM 589 C C . VAL A 1 81 ? 32.216 -7.271 -23.813 1.00 82.62 81 VAL A C 1
ATOM 591 O O . VAL A 1 81 ? 31.814 -6.126 -24.014 1.00 82.62 81 VAL A O 1
ATOM 594 N N . GLN A 1 82 ? 32.262 -8.171 -24.799 1.00 83.62 82 GLN A N 1
ATOM 595 C CA . GLN A 1 82 ? 31.903 -7.852 -26.184 1.00 83.62 82 GLN A CA 1
ATOM 596 C C . GLN A 1 82 ? 30.425 -7.462 -26.329 1.00 83.62 82 GLN A C 1
ATOM 598 O O . GLN A 1 82 ? 30.103 -6.549 -27.091 1.00 83.62 82 GLN A O 1
ATOM 603 N N . SER A 1 83 ? 29.524 -8.092 -25.567 1.00 82.88 83 SER A N 1
ATOM 604 C CA . SER A 1 83 ? 28.102 -7.734 -25.562 1.00 82.88 83 SER A CA 1
ATOM 605 C C . SER A 1 83 ? 27.890 -6.314 -25.027 1.00 82.88 83 SER A C 1
ATOM 607 O O . SER A 1 83 ? 27.142 -5.551 -25.637 1.00 82.88 83 SER A O 1
ATOM 609 N N . TYR A 1 84 ? 28.613 -5.912 -23.975 1.00 81.25 84 TYR A N 1
ATOM 610 C CA . TYR A 1 84 ? 28.575 -4.536 -23.459 1.00 81.25 84 TYR A CA 1
ATOM 611 C C . TYR A 1 84 ? 29.069 -3.525 -24.498 1.00 81.25 84 TYR A C 1
ATOM 613 O O . TYR A 1 84 ? 28.402 -2.519 -24.727 1.00 81.25 84 TYR A O 1
ATOM 621 N N . LEU A 1 85 ? 30.197 -3.807 -25.162 1.00 88.88 85 LEU A N 1
ATOM 622 C CA . LEU A 1 85 ? 30.751 -2.930 -26.200 1.00 88.88 85 LEU A CA 1
ATOM 623 C C . LEU A 1 85 ? 29.798 -2.784 -27.394 1.00 88.88 85 LEU A C 1
ATOM 625 O O . LEU A 1 85 ? 29.587 -1.673 -27.877 1.00 88.88 85 LEU A O 1
ATOM 629 N N . SER A 1 86 ? 29.180 -3.884 -27.836 1.00 87.31 86 SER A N 1
ATOM 630 C CA . SER A 1 86 ? 28.203 -3.855 -28.930 1.00 87.31 86 SER A CA 1
ATOM 631 C C . SER A 1 86 ? 26.953 -3.040 -28.576 1.00 87.31 86 SER A C 1
ATOM 633 O O . SER A 1 86 ? 26.500 -2.238 -29.390 1.00 87.31 86 SER A O 1
ATOM 635 N N . ALA A 1 87 ? 26.444 -3.171 -27.345 1.00 88.19 87 ALA A N 1
ATOM 636 C CA . ALA A 1 87 ? 25.303 -2.401 -26.859 1.00 88.19 87 ALA A CA 1
ATOM 637 C C . ALA A 1 87 ? 25.639 -0.909 -26.707 1.00 88.19 87 ALA A C 1
ATOM 639 O O . ALA A 1 87 ? 24.831 -0.059 -27.078 1.00 88.19 87 ALA A O 1
ATOM 640 N N . LEU A 1 88 ? 26.842 -0.588 -26.216 1.00 90.50 88 LEU A N 1
ATOM 641 C CA . LEU A 1 88 ? 27.336 0.785 -26.107 1.00 90.50 88 LEU A CA 1
ATOM 642 C C . LEU A 1 88 ? 27.423 1.450 -27.487 1.00 90.50 88 LEU A C 1
ATOM 644 O O . LEU A 1 88 ? 26.912 2.552 -27.672 1.00 90.50 88 LEU A O 1
ATOM 648 N N . PHE A 1 89 ? 28.034 0.767 -28.459 1.00 95.19 89 PHE A N 1
ATOM 649 C CA . PHE A 1 89 ? 28.162 1.275 -29.822 1.00 95.19 89 PHE A CA 1
ATOM 650 C C . PHE A 1 89 ? 26.793 1.459 -30.486 1.00 95.19 89 PHE A C 1
ATOM 652 O O . PHE A 1 89 ? 26.519 2.523 -31.037 1.00 95.19 89 PHE A O 1
ATOM 659 N N . ALA A 1 90 ? 25.898 0.472 -30.370 1.00 95.31 90 ALA A N 1
ATOM 660 C CA . ALA A 1 90 ? 24.532 0.582 -30.877 1.00 95.31 90 ALA A CA 1
ATOM 661 C C . ALA A 1 90 ? 23.783 1.773 -30.252 1.00 95.31 90 ALA A C 1
ATOM 663 O O . ALA A 1 90 ? 23.159 2.552 -30.972 1.00 95.31 90 ALA A O 1
ATOM 664 N N . GLY A 1 91 ? 23.895 1.965 -28.933 1.00 93.88 91 GLY A N 1
ATOM 665 C CA . GLY A 1 91 ? 23.301 3.105 -28.232 1.00 93.88 91 GLY A CA 1
ATOM 666 C C . GLY A 1 91 ? 23.852 4.454 -28.705 1.00 93.88 91 GLY A C 1
ATOM 667 O O . GLY A 1 91 ? 23.080 5.381 -28.942 1.00 93.88 91 GLY A O 1
ATOM 668 N N . ALA A 1 92 ? 25.168 4.556 -28.909 1.00 96.38 92 ALA A N 1
ATOM 669 C CA . ALA A 1 92 ? 25.805 5.765 -29.429 1.00 96.38 92 ALA A CA 1
ATOM 670 C C . ALA A 1 92 ? 25.319 6.112 -30.847 1.00 96.38 92 ALA A C 1
ATOM 672 O O . ALA A 1 92 ? 25.007 7.270 -31.117 1.00 96.38 92 ALA A O 1
ATOM 673 N N . VAL A 1 93 ? 25.193 5.115 -31.731 1.00 97.75 93 VAL A N 1
ATOM 674 C CA . VAL A 1 93 ? 24.665 5.302 -33.094 1.00 97.75 93 VAL A CA 1
ATOM 675 C C . VAL A 1 93 ? 23.213 5.782 -33.060 1.00 97.75 93 VAL A C 1
ATOM 677 O O . VAL A 1 93 ? 22.873 6.740 -33.750 1.00 97.75 93 VAL A O 1
ATOM 680 N N . VAL A 1 94 ? 22.361 5.171 -32.229 1.00 97.81 94 VAL A N 1
ATOM 681 C CA . VAL A 1 94 ? 20.956 5.589 -32.075 1.00 97.81 94 VAL A CA 1
ATOM 682 C C . VAL A 1 94 ? 20.858 7.034 -31.588 1.00 97.81 94 VAL A C 1
ATOM 684 O O . VAL A 1 94 ? 20.091 7.812 -32.152 1.00 97.81 94 VAL A O 1
ATOM 687 N N . LEU A 1 95 ? 21.652 7.419 -30.583 1.00 96.25 95 LEU A N 1
ATOM 688 C CA . LEU A 1 95 ? 21.678 8.795 -30.081 1.00 96.25 95 LEU A CA 1
ATOM 689 C C . LEU A 1 95 ? 22.169 9.782 -31.141 1.00 96.25 95 LEU A C 1
ATOM 691 O O . LEU A 1 95 ? 21.565 10.838 -31.296 1.00 96.25 95 LEU A O 1
ATOM 695 N N . ALA A 1 96 ? 23.215 9.435 -31.894 1.00 96.81 96 ALA A N 1
ATOM 696 C CA . ALA A 1 96 ? 23.729 10.274 -32.972 1.00 96.81 96 ALA A CA 1
ATOM 697 C C . ALA A 1 96 ? 22.689 10.490 -34.083 1.00 96.81 96 ALA A C 1
ATOM 699 O O . ALA A 1 96 ? 22.529 11.606 -34.569 1.00 96.81 96 ALA A O 1
ATOM 700 N N . ILE A 1 97 ? 21.942 9.447 -34.461 1.00 97.62 97 ILE A N 1
ATOM 701 C CA . ILE A 1 97 ? 20.846 9.571 -35.430 1.00 97.62 97 ILE A CA 1
ATOM 702 C C . ILE A 1 97 ? 19.727 10.439 -34.850 1.00 97.62 97 ILE A C 1
ATOM 704 O O . ILE A 1 97 ? 19.248 11.341 -35.529 1.00 97.62 97 ILE A O 1
ATOM 708 N N . ALA A 1 98 ? 19.320 10.205 -33.601 1.00 96.38 98 ALA A N 1
ATOM 709 C CA . ALA A 1 98 ? 18.249 10.966 -32.963 1.00 96.38 98 ALA A CA 1
ATOM 710 C C . ALA A 1 98 ? 18.577 12.465 -32.883 1.00 96.38 98 ALA A C 1
ATOM 712 O O . ALA A 1 98 ? 17.729 13.296 -33.209 1.00 96.38 98 ALA A O 1
ATOM 713 N N . THR A 1 99 ? 19.809 12.821 -32.505 1.00 96.12 99 THR A N 1
ATOM 714 C CA . THR A 1 99 ? 20.248 14.222 -32.463 1.00 96.12 99 THR A CA 1
ATOM 715 C C . THR A 1 99 ? 20.404 14.815 -33.856 1.00 96.12 99 THR A C 1
ATOM 717 O O . THR A 1 99 ? 20.019 15.963 -34.049 1.00 96.12 99 THR A O 1
ATOM 720 N N . ALA A 1 100 ? 20.898 14.055 -34.836 1.00 95.50 100 ALA A N 1
ATOM 721 C CA . ALA A 1 100 ? 20.983 14.509 -36.222 1.00 95.50 100 ALA A CA 1
ATOM 722 C C . ALA A 1 100 ? 19.594 14.779 -36.821 1.00 95.50 100 ALA A C 1
ATOM 724 O O . ALA A 1 100 ? 19.386 15.816 -37.445 1.00 95.50 100 ALA A O 1
ATOM 725 N N . VAL A 1 101 ? 18.627 13.886 -36.588 1.00 96.31 101 VAL A N 1
ATOM 726 C CA . VAL A 1 101 ? 17.232 14.070 -37.010 1.00 96.31 101 VAL A CA 1
ATOM 727 C C . VAL A 1 101 ? 16.631 15.293 -36.325 1.00 96.31 101 VAL A C 1
ATOM 729 O O . VAL A 1 101 ? 16.060 16.142 -37.002 1.00 96.31 101 VAL A O 1
ATOM 732 N N . LEU A 1 102 ? 16.800 15.423 -35.007 1.00 95.06 102 LEU A N 1
ATOM 733 C CA . LEU A 1 102 ? 16.308 16.575 -34.251 1.00 95.06 102 LEU A CA 1
ATOM 734 C C . LEU A 1 102 ? 16.926 17.892 -34.747 1.00 95.06 102 LEU A C 1
ATOM 736 O O . LEU A 1 102 ? 16.217 18.877 -34.925 1.00 95.06 102 LEU A O 1
ATOM 740 N N . ALA A 1 103 ? 18.232 17.904 -35.016 1.00 93.81 103 ALA A N 1
ATOM 741 C CA . ALA A 1 103 ? 18.928 19.062 -35.566 1.00 93.81 103 ALA A CA 1
ATOM 742 C C . ALA A 1 103 ? 18.428 19.411 -36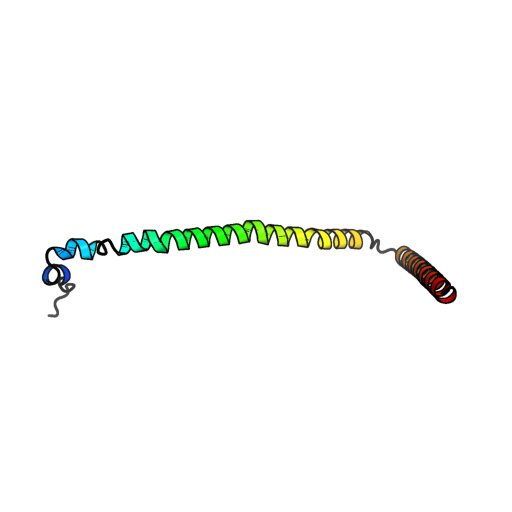.974 1.00 93.81 103 ALA A C 1
ATOM 744 O O . ALA A 1 103 ? 18.203 20.582 -37.262 1.00 93.81 103 ALA A O 1
ATOM 745 N N . ASN A 1 104 ? 18.199 18.411 -37.830 1.00 94.94 104 ASN A N 1
ATOM 746 C CA . ASN A 1 104 ? 17.647 18.613 -39.167 1.00 94.94 104 ASN A CA 1
ATOM 747 C C . ASN A 1 104 ? 16.216 19.174 -39.124 1.00 94.94 104 ASN A C 1
ATOM 749 O O . ASN A 1 104 ? 15.881 20.045 -39.919 1.00 94.94 104 ASN A O 1
ATOM 753 N N . VAL A 1 105 ? 15.384 18.713 -38.183 1.00 93.81 105 VAL A N 1
ATOM 754 C CA . VAL A 1 105 ? 14.037 19.266 -37.965 1.00 93.81 105 VAL A CA 1
ATOM 755 C C . VAL A 1 105 ? 14.113 20.733 -37.531 1.00 93.81 105 VAL A C 1
ATOM 757 O O . VAL A 1 105 ? 13.422 21.561 -38.112 1.00 93.81 105 VAL A O 1
ATOM 760 N N . ASN A 1 106 ? 14.989 21.069 -36.580 1.00 89.50 106 ASN A N 1
ATOM 761 C CA . ASN A 1 106 ? 15.157 22.445 -36.091 1.00 89.50 106 ASN A CA 1
ATOM 762 C C . ASN A 1 106 ? 15.788 23.393 -37.123 1.00 89.50 106 ASN A C 1
ATOM 764 O O . ASN A 1 106 ? 15.597 24.599 -37.046 1.00 89.50 106 ASN A O 1
ATOM 768 N N . ALA A 1 107 ? 16.577 22.869 -38.063 1.00 81.81 107 ALA A N 1
ATOM 769 C CA . ALA A 1 107 ? 17.163 23.657 -39.145 1.00 81.81 107 ALA A CA 1
ATOM 770 C C . ALA A 1 107 ? 16.175 23.921 -40.298 1.00 81.81 107 ALA A C 1
ATOM 772 O O . ALA A 1 107 ? 16.427 24.794 -41.125 1.00 81.81 107 ALA A O 1
ATOM 773 N N . GLY A 1 108 ? 15.086 23.147 -40.377 1.00 74.50 108 GLY A N 1
ATOM 774 C CA . GLY A 1 108 ? 14.036 23.275 -41.391 1.00 74.50 108 GLY A CA 1
ATOM 775 C C . GLY A 1 108 ? 12.803 24.076 -40.951 1.00 74.50 108 GLY A C 1
ATOM 776 O O . GLY A 1 108 ? 11.911 24.275 -41.774 1.00 74.50 108 GLY A O 1
ATOM 777 N N . SER A 1 109 ? 12.742 24.499 -39.683 1.00 54.66 109 SER A N 1
ATOM 778 C CA . SER A 1 109 ? 11.738 25.416 -39.112 1.00 54.66 109 SER A CA 1
ATOM 779 C C . SER A 1 109 ? 12.240 26.853 -39.095 1.00 54.66 109 SER A C 1
ATOM 781 O O . SER A 1 109 ? 11.446 27.756 -39.434 1.00 54.66 109 SER A O 1
#

Radius of gyration: 38.0 Å; chains: 1; bounding box: 66×38×108 Å

Sequence (109 aa):
AVPAGPAPDPGPALLGPLHRHAAAGFHLDAVYDRLFVRPVRAAAALVRFLDREVVDAYVSGAGAGPRLLGSLVRRAQTGNVQSYLSALFAGAVVLAIATAVLANVNAGS

Secondary structure (DSSP, 8-state):
----SPPPPSHHHHHGGGHHHHHTGGGHHHHHIIIIIHHHHHHHHHHHHHIIIIIHHHHHHHHHHHHHHHHHHHHH--S-HHHHHHHHHHHHHHHHHHHHHHHHHHH--